Protein AF-A0A7S2SX15-F1 (afdb_monomer_lite)

Sequence (175 aa):
EARSRASLRAHGARSDGEEPSLSRRSLLQLPAWASAGLALAGPARVSAAAPVGEGGLPEGARQFDNVLRMRVEWDVMGKTVQDSEELSAAQWRNIQGFLRRAYQVGNDMKFVAKGVSKDKQAAAFKAVEAIQKSIEGADKPAQQNDRAAFLVAQKDVARQIADFLELISDVPDEL

Radius of gyration: 30.32 Å; chains: 1; bounding box: 51×67×94 Å

pLDDT: mean 78.24, std 23.87, range [35.84, 98.62]

Secondary structure (DSSP, 8-state):
-----------------------------------------------------S----TTHHHHHHHHHHHHHHHHHHHHHHH-SS--HHHHHHHHHHHHHHHHHHHHHHHHTTSS-HHHHHHHHHHHHHHHHHHHHTHHHHHTT-HHHHHHHHHHHHHHHHHHHHHHS---S--

InterPro domains:
  IPR006311 Twin-arginine translocation pathway, signal sequence [PS51318] (1-50)
  IPR023222 PsbQ-like domain superfamily [G3DSA:1.20.120.290] (65-171)
  IPR023222 PsbQ-like domain superfamily [SSF101112] (86-168)

Structure (mmCIF, N/CA/C/O backbone):
data_AF-A0A7S2SX15-F1
#
_entry.id   AF-A0A7S2SX15-F1
#
loop_
_atom_site.group_PDB
_atom_site.id
_atom_site.type_symbol
_atom_site.label_atom_id
_atom_site.label_alt_id
_atom_site.label_comp_id
_atom_site.label_asym_id
_atom_site.label_entity_id
_atom_site.label_seq_id
_atom_site.pdbx_PDB_ins_code
_atom_site.Cartn_x
_atom_site.Cartn_y
_atom_site.Cartn_z
_atom_site.occupancy
_atom_site.B_iso_or_equiv
_atom_site.auth_seq_id
_atom_site.auth_comp_id
_atom_site.auth_asym_id
_atom_site.auth_atom_id
_atom_site.pdbx_PDB_model_num
ATOM 1 N N . GLU A 1 1 ? 9.569 48.193 -62.997 1.00 45.03 1 GLU A N 1
ATOM 2 C CA . GLU A 1 1 ? 8.825 47.221 -63.835 1.00 45.03 1 GLU A CA 1
ATOM 3 C C . GLU A 1 1 ? 7.651 46.691 -63.013 1.00 45.03 1 GLU A C 1
ATOM 5 O O . GLU A 1 1 ? 7.870 46.329 -61.872 1.00 45.03 1 GLU A O 1
ATOM 10 N N . ALA A 1 2 ? 6.374 46.909 -63.333 1.00 42.38 2 ALA A N 1
ATOM 11 C CA . ALA A 1 2 ? 5.586 46.560 -64.522 1.00 42.38 2 ALA A CA 1
ATOM 12 C C . ALA A 1 2 ? 5.035 45.108 -64.518 1.00 42.38 2 ALA A C 1
ATOM 14 O O . ALA A 1 2 ? 5.762 44.179 -64.831 1.00 42.38 2 ALA A O 1
ATOM 15 N N . ARG A 1 3 ? 3.700 45.014 -64.319 1.00 42.69 3 ARG A N 1
ATOM 16 C CA . ARG A 1 3 ? 2.708 44.052 -64.885 1.00 42.69 3 ARG A CA 1
ATOM 17 C C . ARG A 1 3 ? 2.676 42.624 -64.290 1.00 42.69 3 ARG A C 1
ATOM 19 O O . ARG A 1 3 ? 3.686 41.953 -64.243 1.00 42.69 3 ARG A O 1
ATOM 26 N N . SER A 1 4 ? 1.573 42.128 -63.708 1.00 46.59 4 SER A N 1
ATOM 27 C CA . SER A 1 4 ? 0.194 41.891 -64.210 1.00 46.59 4 SER A CA 1
ATOM 28 C C . SER A 1 4 ? 0.042 40.639 -65.096 1.00 46.59 4 SER A C 1
ATOM 30 O O . SER A 1 4 ? 0.609 40.610 -66.186 1.00 46.59 4 SER A O 1
ATOM 32 N N . ARG A 1 5 ? -0.749 39.655 -64.613 1.00 52.06 5 ARG A N 1
ATOM 33 C CA . ARG A 1 5 ? -1.581 38.619 -65.300 1.00 52.06 5 ARG A CA 1
ATOM 34 C C . ARG A 1 5 ? -1.861 37.494 -64.283 1.00 52.06 5 ARG A C 1
ATOM 36 O O . ARG A 1 5 ? -0.920 36.861 -63.837 1.00 52.06 5 ARG A O 1
ATOM 43 N N . ALA A 1 6 ? -3.042 37.236 -63.721 1.00 43.34 6 ALA A N 1
ATOM 44 C CA . ALA A 1 6 ? -4.428 37.195 -64.192 1.00 43.34 6 ALA A CA 1
ATOM 45 C C . ALA A 1 6 ? -4.721 36.130 -65.272 1.00 43.34 6 ALA A C 1
ATOM 47 O O . ALA A 1 6 ? -4.474 36.358 -66.451 1.00 43.34 6 ALA A O 1
ATOM 48 N N . SER A 1 7 ? -5.407 35.070 -64.810 1.00 47.16 7 SER A N 1
ATOM 49 C CA . SER A 1 7 ? -6.580 34.430 -65.437 1.00 47.16 7 SER A CA 1
ATOM 50 C C . SER A 1 7 ? -6.385 33.325 -66.491 1.00 47.16 7 SER A C 1
ATOM 52 O O . SER A 1 7 ? -5.806 33.564 -67.543 1.00 47.16 7 SER A O 1
ATOM 54 N N . LEU A 1 8 ? -6.956 32.136 -66.229 1.00 44.00 8 LEU A N 1
ATOM 55 C CA . LEU A 1 8 ? -8.195 31.571 -66.830 1.00 44.00 8 LEU A CA 1
ATOM 56 C C . LEU A 1 8 ? -8.159 30.027 -66.726 1.00 44.00 8 LEU A C 1
ATOM 58 O O . LEU A 1 8 ? -7.194 29.417 -67.160 1.00 44.00 8 LEU A O 1
ATOM 62 N N . ARG A 1 9 ? -9.132 29.419 -66.015 1.00 41.22 9 ARG A N 1
ATOM 63 C CA . ARG A 1 9 ? -10.251 28.579 -66.536 1.00 41.22 9 ARG A CA 1
ATOM 64 C C . ARG A 1 9 ? -9.819 27.264 -67.204 1.00 41.22 9 ARG A C 1
ATOM 66 O O . ARG A 1 9 ? -8.849 27.230 -67.930 1.00 41.22 9 ARG A O 1
ATOM 73 N N . ALA A 1 10 ? -10.566 26.171 -67.182 1.00 41.88 10 ALA A N 1
ATOM 74 C CA . ALA A 1 10 ? -11.790 25.686 -66.541 1.00 41.88 10 ALA A CA 1
ATOM 75 C C . ALA A 1 10 ? -12.001 24.278 -67.142 1.00 41.88 10 ALA A C 1
ATOM 77 O O . ALA A 1 10 ? -11.466 24.028 -68.217 1.00 41.88 10 ALA A O 1
ATOM 78 N N . HIS A 1 11 ? -12.795 23.425 -66.495 1.00 39.38 11 HIS A N 1
ATOM 79 C CA . HIS A 1 11 ? -13.695 22.370 -67.021 1.00 39.38 11 HIS A CA 1
ATOM 80 C C . HIS A 1 11 ? -13.928 21.439 -65.815 1.00 39.38 11 HIS A C 1
ATOM 82 O O . HIS A 1 11 ? -12.990 20.838 -65.318 1.00 39.38 11 HIS A O 1
ATOM 88 N N . GLY A 1 12 ? -15.086 21.377 -65.164 1.00 36.34 12 GLY A N 1
ATOM 89 C CA . GLY A 1 12 ? -16.432 21.424 -65.713 1.00 36.34 12 GLY A CA 1
ATOM 90 C C . GLY A 1 12 ? -16.916 19.993 -65.915 1.00 36.34 12 GLY A C 1
ATOM 91 O O . GLY A 1 12 ? -16.722 19.448 -66.990 1.00 36.34 12 GLY A O 1
ATOM 92 N N . ALA A 1 13 ? -17.540 19.407 -64.893 1.00 41.50 13 ALA A N 1
ATOM 93 C CA . ALA A 1 13 ? -18.558 18.373 -65.055 1.00 41.50 13 ALA A CA 1
ATOM 94 C C . ALA A 1 13 ? -19.389 18.302 -63.768 1.00 41.50 13 ALA A C 1
ATOM 96 O O . ALA A 1 13 ? -18.876 18.098 -62.672 1.00 41.50 13 ALA A O 1
ATOM 97 N N . ARG A 1 14 ? -20.678 18.558 -63.944 1.00 39.50 14 ARG A N 1
ATOM 98 C CA . ARG A 1 14 ? -21.763 18.574 -62.968 1.00 39.50 14 ARG A CA 1
ATOM 99 C C . ARG A 1 14 ? -22.779 17.558 -63.488 1.00 39.50 14 ARG A C 1
ATOM 101 O O . ARG A 1 14 ? -22.980 17.547 -64.702 1.00 39.50 14 ARG A O 1
ATOM 108 N N . SER A 1 15 ? -23.393 16.779 -62.602 1.00 41.34 15 SER A N 1
ATOM 109 C CA . SER A 1 15 ? -24.761 16.204 -62.659 1.00 41.34 15 SER A CA 1
ATOM 110 C C . SER A 1 15 ? -24.773 14.954 -61.780 1.00 41.34 15 SER A C 1
ATOM 112 O O . SER A 1 15 ? -23.896 14.109 -61.922 1.00 41.34 15 SER A O 1
ATOM 114 N N . ASP A 1 16 ? -25.541 15.010 -60.691 1.00 37.62 16 ASP A N 1
ATOM 115 C CA . ASP A 1 16 ? -26.779 14.227 -60.490 1.00 37.62 16 ASP A CA 1
ATOM 116 C C . ASP A 1 16 ? -26.413 12.828 -59.987 1.00 37.62 16 ASP A C 1
ATOM 118 O O . ASP A 1 16 ? -25.666 12.099 -60.617 1.00 37.62 16 ASP A O 1
ATOM 122 N N . GLY A 1 17 ? -26.769 12.424 -58.780 1.00 40.94 17 GLY A N 1
ATOM 123 C CA . GLY A 1 17 ? -28.099 12.448 -58.204 1.00 40.94 17 GLY A CA 1
ATOM 124 C C . GLY A 1 17 ? -28.306 11.057 -57.592 1.00 40.94 17 GLY A C 1
ATOM 125 O O . GLY A 1 17 ? -27.647 10.098 -57.985 1.00 40.94 17 GLY A O 1
ATOM 126 N N . GLU A 1 18 ? -29.218 10.988 -56.635 1.00 38.22 18 GLU A N 1
ATOM 127 C CA . GLU A 1 18 ? -29.789 9.775 -56.043 1.00 38.22 18 GLU A CA 1
ATOM 128 C C . GLU A 1 18 ? -29.073 9.054 -54.888 1.00 38.22 18 GLU A C 1
ATOM 130 O O . GLU A 1 18 ? -27.868 8.823 -54.814 1.00 38.22 18 GLU A O 1
ATOM 135 N N . GLU A 1 19 ? -29.957 8.757 -53.944 1.00 49.84 19 GLU A N 1
ATOM 136 C CA . GLU A 1 19 ? -29.835 8.198 -52.614 1.00 49.84 19 GLU A CA 1
ATOM 137 C C . GLU A 1 19 ? -29.530 6.685 -52.607 1.00 49.84 19 GLU A C 1
ATOM 139 O O . GLU A 1 19 ? -29.527 6.023 -53.648 1.00 49.84 19 GLU A O 1
ATOM 144 N N . PRO A 1 20 ? -29.231 6.109 -51.426 1.00 48.12 20 PRO A N 1
ATOM 145 C CA . PRO A 1 20 ? -28.517 4.847 -51.325 1.00 48.12 20 PRO A CA 1
ATOM 146 C C . PRO A 1 20 ? -29.412 3.638 -51.606 1.00 48.12 20 PRO A C 1
ATOM 148 O O . PRO A 1 20 ? -30.401 3.382 -50.918 1.00 48.12 20 PRO A O 1
ATOM 151 N N . SER A 1 21 ? -28.991 2.806 -52.559 1.00 46.00 21 SER A N 1
ATOM 152 C CA . SER A 1 21 ? -29.520 1.453 -52.707 1.00 46.00 21 SER A CA 1
ATOM 153 C C . SER A 1 21 ? -28.888 0.530 -51.658 1.00 46.00 21 SER A C 1
ATOM 155 O O . SER A 1 21 ? -27.712 0.170 -51.697 1.00 46.00 21 SER A O 1
ATOM 157 N N . LEU A 1 22 ? -29.696 0.150 -50.667 1.00 44.97 22 LEU A N 1
ATOM 158 C CA . LEU A 1 22 ? -29.362 -0.862 -49.670 1.00 44.97 22 LEU A CA 1
ATOM 159 C C . LEU A 1 22 ? -29.275 -2.239 -50.339 1.00 44.97 22 LEU A C 1
ATOM 161 O O . LEU A 1 22 ? -30.283 -2.929 -50.512 1.00 44.97 22 LEU A O 1
ATOM 165 N N . SER A 1 23 ? -28.057 -2.668 -50.666 1.00 50.72 23 SER A N 1
ATOM 166 C CA . SER A 1 23 ? -27.793 -4.052 -51.047 1.00 50.72 23 SER A CA 1
ATOM 167 C C . SER A 1 23 ? -27.735 -4.925 -49.791 1.00 50.72 23 SER A C 1
ATOM 169 O O . SER A 1 23 ? -26.759 -4.957 -49.043 1.00 50.72 23 SER A O 1
ATOM 171 N N . ARG A 1 24 ? -28.852 -5.607 -49.526 1.00 57.09 24 ARG A N 1
ATOM 172 C CA . ARG A 1 24 ? -29.000 -6.635 -48.494 1.00 57.09 24 ARG A CA 1
ATOM 173 C C . ARG A 1 24 ? -28.265 -7.900 -48.935 1.00 57.09 24 ARG A C 1
ATOM 175 O O . ARG A 1 24 ? -28.860 -8.693 -49.659 1.00 57.09 24 ARG A O 1
ATOM 182 N N . ARG A 1 25 ? -27.028 -8.117 -48.481 1.00 53.56 25 ARG A N 1
ATOM 183 C CA . ARG A 1 25 ? -26.443 -9.445 -48.169 1.00 53.56 25 ARG A CA 1
ATOM 184 C C . ARG A 1 25 ? -24.968 -9.307 -47.784 1.00 53.56 25 ARG A C 1
ATOM 186 O O . ARG A 1 25 ? -24.283 -8.445 -48.315 1.00 53.56 25 ARG A O 1
ATOM 193 N N . SER A 1 26 ? -24.534 -10.203 -46.891 1.00 44.34 26 SER A N 1
ATOM 194 C CA . SER A 1 26 ? -23.237 -10.271 -46.183 1.00 44.34 26 SER A CA 1
ATOM 195 C C . SER A 1 26 ? -23.229 -9.413 -44.913 1.00 44.34 26 SER A C 1
ATOM 197 O O . SER A 1 26 ? -22.771 -8.283 -44.919 1.00 44.34 26 SER A O 1
ATOM 199 N N . LEU A 1 27 ? -23.871 -9.787 -43.801 1.00 54.00 27 LEU A N 1
ATOM 200 C CA . LEU A 1 27 ? -23.718 -11.013 -43.002 1.00 54.00 27 LEU A CA 1
ATOM 201 C C . LEU A 1 27 ? -22.259 -11.463 -42.819 1.00 54.00 27 LEU A C 1
ATOM 203 O O . LEU A 1 27 ? -21.671 -12.066 -43.707 1.00 54.00 27 LEU A O 1
ATOM 207 N N . LEU A 1 28 ? -21.792 -11.237 -41.584 1.00 59.69 28 LEU A N 1
ATOM 208 C CA . LEU A 1 28 ? -20.692 -11.902 -40.882 1.00 59.69 28 LEU A CA 1
ATOM 209 C C . LEU A 1 28 ? -19.269 -11.531 -41.310 1.00 59.69 28 LEU A C 1
ATOM 211 O O . LEU A 1 28 ? -18.606 -12.280 -42.014 1.00 59.69 28 LEU A O 1
ATOM 215 N N . GLN A 1 29 ? -18.758 -10.451 -40.716 1.00 50.38 29 GLN A N 1
ATOM 216 C CA . GLN A 1 29 ? -17.375 -10.385 -40.234 1.00 50.38 29 GLN A CA 1
ATOM 217 C C . GLN A 1 29 ? -17.298 -9.363 -39.088 1.00 50.38 29 GLN A C 1
ATOM 219 O O . GLN A 1 29 ? -17.360 -8.156 -39.294 1.00 50.38 29 GLN A O 1
ATOM 224 N N . LEU A 1 30 ? -17.242 -9.876 -37.858 1.00 50.84 30 LEU A N 1
ATOM 225 C CA . LEU A 1 30 ? -17.010 -9.114 -36.631 1.00 50.84 30 LEU A CA 1
ATOM 226 C C . LEU A 1 30 ? -15.497 -8.959 -36.413 1.00 50.84 30 LEU A C 1
ATOM 228 O O . LEU A 1 30 ? -14.829 -9.972 -36.211 1.00 50.84 30 LEU A O 1
ATOM 232 N N . PRO A 1 31 ? -14.960 -7.733 -36.322 1.00 46.09 31 PRO A N 1
ATOM 233 C CA . PRO A 1 31 ? -13.827 -7.456 -35.455 1.00 46.09 31 PRO A CA 1
ATOM 234 C C . PRO A 1 31 ? -14.345 -6.871 -34.135 1.00 46.09 31 PRO A C 1
ATOM 236 O O . PRO A 1 31 ? -14.843 -5.748 -34.056 1.00 46.09 31 PRO A O 1
ATOM 239 N N . ALA A 1 32 ? -14.252 -7.682 -33.085 1.00 56.06 32 ALA A N 1
ATOM 240 C CA . ALA A 1 32 ? -14.592 -7.322 -31.720 1.00 56.06 32 ALA A CA 1
ATOM 241 C C . ALA A 1 32 ? -13.509 -6.421 -31.127 1.00 56.06 32 ALA A C 1
ATOM 243 O O . ALA A 1 32 ? -12.478 -6.959 -30.749 1.00 56.06 32 ALA A O 1
ATOM 244 N N . TRP A 1 33 ? -13.740 -5.099 -31.072 1.00 52.78 33 TRP A N 1
ATOM 245 C CA . TRP A 1 33 ? -13.394 -4.190 -29.953 1.00 52.78 33 TRP A CA 1
ATOM 246 C C . TRP A 1 33 ? -13.298 -2.710 -30.382 1.00 52.78 33 TRP A C 1
ATOM 248 O O . TRP A 1 33 ? -12.273 -2.051 -30.244 1.00 52.78 33 TRP A O 1
ATOM 258 N N . ALA A 1 34 ? -14.397 -2.144 -30.874 1.00 48.59 34 ALA A N 1
ATOM 259 C CA . ALA A 1 34 ? -14.542 -0.694 -30.959 1.00 48.59 34 ALA A CA 1
ATOM 260 C C . ALA A 1 34 ? -15.985 -0.325 -30.618 1.00 48.59 34 ALA A C 1
ATOM 262 O O . ALA A 1 34 ? -16.869 -0.411 -31.464 1.00 48.59 34 ALA A O 1
ATOM 263 N N . SER A 1 35 ? -16.219 0.077 -29.369 1.00 45.25 35 SER A N 1
ATOM 264 C CA . SER A 1 35 ? -17.513 0.617 -28.946 1.00 45.25 35 SER A CA 1
ATOM 265 C C . SER A 1 35 ? -17.292 1.844 -28.073 1.00 45.25 35 SER A C 1
ATOM 267 O O . SER A 1 35 ? -17.423 1.799 -26.852 1.00 45.25 35 SER A O 1
ATOM 269 N N . ALA A 1 36 ? -16.955 2.956 -28.721 1.00 50.22 36 ALA A N 1
ATOM 270 C CA . ALA A 1 36 ? -17.336 4.263 -28.218 1.00 50.22 36 ALA A CA 1
ATOM 271 C C . ALA A 1 36 ? -18.772 4.546 -28.687 1.00 50.22 36 ALA A C 1
ATOM 273 O O . ALA A 1 36 ? -19.036 4.559 -29.884 1.00 50.22 36 ALA A O 1
ATOM 274 N N . GLY A 1 37 ? -19.665 4.787 -27.725 1.00 47.28 37 GLY A N 1
ATOM 275 C CA . GLY A 1 37 ? -20.879 5.586 -27.901 1.00 47.28 37 GLY A CA 1
ATOM 276 C C . GLY A 1 37 ? -22.082 4.911 -28.562 1.00 47.28 37 GLY A C 1
ATOM 277 O O . GLY A 1 37 ? -22.205 4.918 -29.779 1.00 47.28 37 GLY A O 1
ATOM 278 N N . LEU A 1 38 ? -23.063 4.505 -27.750 1.00 46.28 38 LEU A N 1
ATOM 279 C CA . LEU A 1 38 ? -24.460 4.827 -28.052 1.00 46.28 38 LEU A CA 1
ATOM 280 C C . LEU A 1 38 ? -25.314 4.818 -26.781 1.00 46.28 38 LEU A C 1
ATOM 282 O O . LEU A 1 38 ? -25.389 3.824 -26.059 1.00 46.28 38 LEU A O 1
ATOM 286 N N . ALA A 1 39 ? -25.942 5.961 -26.520 1.00 53.19 39 ALA A N 1
ATOM 287 C CA . ALA A 1 39 ? -26.955 6.140 -25.499 1.00 53.19 39 ALA A CA 1
ATOM 288 C C . ALA A 1 39 ? -28.176 5.265 -25.814 1.00 53.19 39 ALA A C 1
ATOM 290 O O . ALA A 1 39 ? -28.806 5.418 -26.858 1.00 53.19 39 ALA A O 1
ATOM 291 N N . LEU A 1 40 ? -28.531 4.386 -24.879 1.00 49.56 40 LEU A N 1
ATOM 292 C CA . LEU A 1 40 ? -29.844 3.761 -24.823 1.00 49.56 40 LEU A CA 1
ATOM 293 C C . LEU A 1 40 ? -30.553 4.290 -23.581 1.00 49.56 40 LEU A C 1
ATOM 295 O O . LEU A 1 40 ? -30.189 3.969 -22.450 1.00 49.56 40 LEU A O 1
ATOM 299 N N . ALA A 1 41 ? -31.573 5.113 -23.820 1.00 55.34 41 ALA A N 1
ATOM 300 C CA . ALA A 1 41 ? -32.643 5.356 -22.871 1.00 55.34 41 ALA A CA 1
ATOM 301 C C . ALA A 1 41 ? -33.338 4.012 -22.587 1.00 55.34 41 ALA A C 1
ATOM 303 O O . ALA A 1 41 ? -34.177 3.549 -23.355 1.00 55.34 41 ALA A O 1
ATOM 304 N N . GLY A 1 42 ? -32.913 3.358 -21.508 1.00 48.69 42 GLY A N 1
ATOM 305 C CA . GLY A 1 42 ? -33.559 2.204 -20.891 1.00 48.69 42 GLY A CA 1
ATOM 306 C C . GLY A 1 42 ? -34.147 2.613 -19.539 1.00 48.69 42 GLY A C 1
ATOM 307 O O . GLY A 1 42 ? -33.695 3.604 -18.961 1.00 48.69 42 GLY A O 1
ATOM 308 N N . PRO A 1 43 ? -35.171 1.901 -19.042 1.00 45.12 43 PRO A N 1
ATOM 309 C CA . PRO A 1 43 ? -36.016 2.375 -17.956 1.00 45.12 43 PRO A CA 1
ATOM 310 C C . PRO A 1 43 ? -35.178 2.646 -16.713 1.00 45.12 43 PRO A C 1
ATOM 312 O O . PRO A 1 43 ? -34.276 1.870 -16.385 1.00 45.12 43 PRO A O 1
ATOM 315 N N . ALA A 1 44 ? -35.496 3.754 -16.038 1.00 53.53 44 ALA A N 1
ATOM 316 C CA . ALA A 1 44 ? -34.959 4.096 -14.736 1.00 53.53 44 ALA A CA 1
ATOM 317 C C . ALA A 1 44 ? -34.992 2.848 -13.853 1.00 53.53 44 ALA A C 1
ATOM 319 O O . ALA A 1 44 ? -36.052 2.404 -13.408 1.00 53.53 44 ALA A O 1
ATOM 320 N N . ARG A 1 45 ? -33.815 2.265 -13.616 1.00 43.69 45 ARG A N 1
ATOM 321 C CA . ARG A 1 45 ? -33.636 1.355 -12.500 1.00 43.69 45 ARG A CA 1
ATOM 322 C C . ARG A 1 45 ? -33.827 2.235 -11.281 1.00 43.69 45 ARG A C 1
ATOM 324 O O . ARG A 1 45 ? -32.909 2.939 -10.870 1.00 43.69 45 ARG A O 1
ATOM 331 N N . VAL A 1 46 ? -35.046 2.232 -10.748 1.00 50.31 46 VAL A N 1
ATOM 332 C CA . VAL A 1 46 ? -35.265 2.446 -9.326 1.00 50.31 46 VAL A CA 1
ATOM 333 C C . VAL A 1 46 ? -34.271 1.501 -8.674 1.00 50.31 46 VAL A C 1
ATOM 335 O O . VAL A 1 46 ? -34.438 0.283 -8.731 1.00 50.31 46 VAL A O 1
ATOM 338 N N . SER A 1 47 ? -33.151 2.052 -8.207 1.00 41.78 47 SER A N 1
ATOM 339 C CA . SER A 1 47 ? -32.231 1.303 -7.377 1.00 41.78 47 SER A CA 1
ATOM 340 C C . SER A 1 47 ? -33.068 0.965 -6.163 1.00 41.78 47 SER A C 1
ATOM 342 O O . SER A 1 47 ? -33.403 1.847 -5.373 1.00 41.78 47 SER A O 1
ATOM 344 N N . ALA A 1 48 ? -33.547 -0.273 -6.128 1.00 43.41 48 ALA A N 1
ATOM 345 C CA . ALA A 1 48 ? -34.283 -0.801 -5.013 1.00 43.41 48 ALA A CA 1
ATOM 346 C C . ALA A 1 48 ? -33.376 -0.607 -3.799 1.00 43.41 48 ALA A C 1
ATOM 348 O O . ALA A 1 48 ? -32.376 -1.305 -3.635 1.00 43.41 48 ALA A O 1
ATOM 349 N N . ALA A 1 49 ? -33.709 0.384 -2.974 1.00 54.94 49 ALA A N 1
ATOM 350 C CA . ALA A 1 49 ? -33.420 0.325 -1.561 1.00 54.94 49 ALA A CA 1
ATOM 351 C C . ALA A 1 49 ? -34.139 -0.933 -1.077 1.00 54.94 49 ALA A C 1
ATOM 353 O O . ALA A 1 49 ? -35.333 -0.911 -0.784 1.00 54.94 49 ALA A O 1
ATOM 354 N N . ALA A 1 50 ? -33.443 -2.065 -1.149 1.00 45.78 50 ALA A N 1
ATOM 355 C CA . ALA A 1 50 ? -33.931 -3.295 -0.575 1.00 45.78 50 ALA A CA 1
ATOM 356 C C . ALA A 1 50 ? -34.101 -3.020 0.925 1.00 45.78 50 ALA A C 1
ATOM 358 O O . ALA A 1 50 ? -33.129 -2.603 1.566 1.00 45.78 50 ALA A O 1
ATOM 359 N N . PRO A 1 51 ? -35.304 -3.201 1.493 1.00 45.91 51 PRO A N 1
ATOM 360 C CA . PRO A 1 51 ? -35.435 -3.257 2.933 1.00 45.91 51 PRO A CA 1
ATOM 361 C C . PRO A 1 51 ? -34.652 -4.497 3.358 1.00 45.91 51 PRO A C 1
ATOM 363 O O . PRO A 1 51 ? -35.017 -5.624 3.024 1.00 45.91 51 PRO A O 1
ATOM 366 N N . VAL A 1 52 ? -33.506 -4.276 3.995 1.00 53.16 52 VAL A N 1
ATOM 367 C CA . VAL A 1 52 ? -32.693 -5.335 4.583 1.00 53.16 52 VAL A CA 1
ATOM 368 C C . VAL A 1 52 ? -33.536 -6.019 5.655 1.00 53.16 52 VAL A C 1
ATOM 370 O O . VAL A 1 52 ? -33.705 -5.506 6.757 1.00 53.16 52 VAL A O 1
ATOM 373 N N . GLY A 1 53 ? -34.129 -7.157 5.300 1.00 44.03 53 GLY A N 1
ATOM 374 C CA . GLY A 1 53 ? -34.685 -8.083 6.273 1.00 44.03 53 GLY A CA 1
ATOM 375 C C . GLY A 1 53 ? -33.561 -8.535 7.200 1.00 44.03 53 GLY A C 1
ATOM 376 O O . GLY A 1 53 ? -32.545 -9.038 6.727 1.00 44.03 53 GLY A O 1
ATOM 377 N N . GLU A 1 54 ? -33.732 -8.241 8.487 1.00 48.28 54 GLU A N 1
ATOM 378 C CA . GLU A 1 54 ? -33.161 -8.894 9.672 1.00 48.28 54 GLU A CA 1
ATOM 379 C C . GLU A 1 54 ? -32.073 -9.947 9.371 1.00 48.28 54 GLU A C 1
ATOM 381 O O . GLU A 1 54 ? -32.349 -11.139 9.268 1.00 48.28 54 GLU A O 1
ATOM 386 N N . GLY A 1 55 ? -30.824 -9.497 9.202 1.00 50.25 55 GLY A N 1
ATOM 387 C CA . GLY A 1 55 ? -29.677 -10.374 8.910 1.00 50.25 55 GLY A CA 1
ATOM 388 C C . GLY A 1 55 ? -28.695 -9.860 7.850 1.00 50.25 55 GLY A C 1
ATOM 389 O O . GLY A 1 55 ? -28.010 -10.658 7.212 1.00 50.25 55 GLY A O 1
ATOM 390 N N . GLY A 1 56 ? -28.628 -8.544 7.620 1.00 48.03 56 GLY A N 1
ATOM 391 C CA . GLY A 1 56 ? -27.636 -7.940 6.727 1.00 48.03 56 GLY A CA 1
ATOM 392 C C . GLY A 1 56 ? -26.205 -8.165 7.224 1.00 48.03 56 GLY A C 1
ATOM 393 O O . GLY A 1 56 ? -25.959 -8.181 8.429 1.00 48.03 56 GLY A O 1
ATOM 394 N N . LEU A 1 57 ? -25.263 -8.336 6.289 1.00 53.81 57 LEU A N 1
ATOM 395 C CA . LEU A 1 57 ? -23.822 -8.373 6.571 1.00 53.81 57 LEU A CA 1
ATOM 396 C C . LEU A 1 57 ? -23.434 -7.254 7.560 1.00 53.81 57 LEU A C 1
ATOM 398 O O . LEU A 1 57 ? -23.984 -6.154 7.436 1.00 53.81 57 LEU A O 1
ATOM 402 N N . PRO A 1 58 ? -22.489 -7.493 8.494 1.00 63.41 58 PRO A N 1
ATOM 403 C CA . PRO A 1 58 ? -22.054 -6.480 9.448 1.00 63.41 58 PRO A CA 1
ATOM 404 C C . PRO A 1 58 ? -21.740 -5.154 8.754 1.00 63.41 58 PRO A C 1
ATOM 406 O O . PRO A 1 58 ? -21.154 -5.135 7.663 1.00 63.41 58 PRO A O 1
ATOM 409 N N . GLU A 1 59 ? -22.124 -4.043 9.381 1.00 70.81 59 GLU A N 1
ATOM 410 C CA . GLU A 1 59 ? -21.766 -2.719 8.886 1.00 70.81 59 GLU A CA 1
ATOM 411 C C . GLU A 1 59 ? -20.239 -2.655 8.710 1.00 70.81 59 GLU A C 1
ATOM 413 O O . GLU A 1 59 ? -19.483 -2.907 9.644 1.00 70.81 59 GLU A O 1
ATOM 418 N N . GLY A 1 60 ? -19.769 -2.392 7.487 1.00 82.75 60 GLY A N 1
ATOM 419 C CA . GLY A 1 60 ? -18.335 -2.387 7.178 1.00 82.75 60 GLY A CA 1
ATOM 420 C C . GLY A 1 60 ? -17.770 -3.653 6.537 1.00 82.75 60 GLY A C 1
ATOM 421 O O . GLY A 1 60 ? -16.607 -3.631 6.144 1.00 82.75 60 GLY A O 1
ATOM 422 N N . ALA A 1 61 ? -18.554 -4.722 6.347 1.00 88.00 61 ALA A N 1
ATOM 423 C CA . ALA A 1 61 ? -18.068 -5.959 5.721 1.00 88.00 61 ALA A CA 1
ATOM 424 C C . ALA A 1 61 ? -17.471 -5.729 4.319 1.00 88.00 61 ALA A C 1
ATOM 426 O O . ALA A 1 61 ? -16.422 -6.274 3.985 1.00 88.00 61 ALA A O 1
ATOM 427 N N . ARG A 1 62 ? -18.095 -4.863 3.509 1.00 92.19 62 ARG A N 1
ATOM 428 C CA . ARG A 1 62 ? -17.573 -4.488 2.184 1.00 92.19 62 ARG A CA 1
ATOM 429 C C . ARG A 1 62 ? -16.259 -3.712 2.285 1.00 92.19 62 ARG A C 1
ATOM 431 O O . ARG A 1 62 ? -15.356 -3.927 1.489 1.00 92.19 62 ARG A O 1
ATOM 438 N N . GLN A 1 63 ? -16.163 -2.793 3.240 1.00 94.31 63 GLN A N 1
ATOM 439 C CA . GLN A 1 63 ? -14.964 -1.996 3.475 1.00 94.31 63 GLN A CA 1
ATOM 440 C C . GLN A 1 63 ? -13.814 -2.901 3.921 1.00 94.31 63 GLN A C 1
ATOM 442 O O . GLN A 1 63 ? -12.711 -2.777 3.405 1.00 94.31 63 GLN A O 1
ATOM 447 N N . PHE A 1 64 ? -14.081 -3.866 4.798 1.00 93.56 64 PHE A N 1
ATOM 448 C CA . PHE A 1 64 ? -13.097 -4.867 5.189 1.00 93.56 64 PHE A CA 1
ATOM 449 C C . PHE A 1 64 ? -12.669 -5.759 4.011 1.00 93.56 64 PHE A C 1
ATOM 451 O O . PHE A 1 64 ? -11.472 -5.953 3.812 1.00 93.56 64 PHE A O 1
ATOM 458 N N . ASP A 1 65 ? -13.606 -6.219 3.171 1.00 94.62 65 ASP A N 1
ATOM 459 C CA . ASP A 1 65 ? -13.282 -6.973 1.947 1.00 94.62 65 ASP A CA 1
ATOM 460 C C . ASP A 1 65 ? -12.373 -6.174 1.000 1.00 94.62 65 ASP A C 1
ATOM 462 O O . ASP A 1 65 ? -11.384 -6.704 0.493 1.00 94.62 65 ASP A O 1
ATOM 466 N N . ASN A 1 66 ? -12.639 -4.875 0.819 1.00 96.19 66 ASN A N 1
ATOM 467 C CA . ASN A 1 66 ? -11.772 -3.998 0.032 1.00 96.19 66 ASN A CA 1
ATOM 468 C C . ASN A 1 66 ? -10.345 -3.939 0.603 1.00 96.19 66 ASN A C 1
ATOM 470 O O . ASN A 1 66 ? -9.382 -3.967 -0.164 1.00 96.19 66 ASN A O 1
ATOM 474 N N . VAL A 1 67 ? -10.193 -3.888 1.933 1.00 96.81 67 VAL A N 1
ATOM 475 C CA . VAL A 1 67 ? -8.878 -3.889 2.599 1.00 96.81 67 VAL A CA 1
ATOM 476 C C . VAL A 1 67 ? -8.148 -5.213 2.376 1.00 96.81 67 VAL A C 1
ATOM 478 O O . VAL A 1 67 ? -6.973 -5.207 2.006 1.00 96.81 67 VAL A O 1
ATOM 481 N N . LEU A 1 68 ? -8.833 -6.347 2.546 1.00 96.94 68 LEU A N 1
ATOM 482 C CA . LEU A 1 68 ? -8.242 -7.667 2.314 1.00 96.94 68 LEU A CA 1
ATOM 483 C C . LEU A 1 68 ? -7.835 -7.860 0.853 1.00 96.94 68 LEU A C 1
ATOM 485 O O . LEU A 1 68 ? -6.737 -8.339 0.571 1.00 96.94 68 LEU A O 1
ATOM 489 N N . ARG A 1 69 ? -8.687 -7.439 -0.083 1.00 97.50 69 ARG A N 1
ATOM 490 C CA . ARG A 1 69 ? -8.381 -7.481 -1.512 1.00 97.50 69 ARG A CA 1
ATOM 491 C C . ARG A 1 69 ? -7.176 -6.614 -1.849 1.00 97.50 69 ARG A C 1
ATOM 493 O O . ARG A 1 69 ? -6.275 -7.082 -2.537 1.00 97.50 69 ARG A O 1
ATOM 500 N N . MET A 1 70 ? -7.129 -5.390 -1.323 1.00 98.00 70 MET A N 1
ATOM 501 C CA . MET A 1 70 ? -5.996 -4.487 -1.510 1.00 98.00 70 MET A CA 1
ATOM 502 C C . MET A 1 70 ? -4.696 -5.112 -1.003 1.00 98.00 70 MET A C 1
ATOM 504 O O . MET A 1 70 ? -3.706 -5.063 -1.723 1.00 98.00 70 MET A O 1
ATOM 508 N N . ARG A 1 71 ? -4.701 -5.770 0.166 1.00 97.69 71 ARG A N 1
ATOM 509 C CA . ARG A 1 71 ? -3.531 -6.505 0.675 1.00 97.69 71 ARG A CA 1
ATOM 510 C C . ARG A 1 71 ? -3.054 -7.572 -0.314 1.00 97.69 71 ARG A C 1
ATOM 512 O O . ARG A 1 71 ? -1.870 -7.631 -0.626 1.00 97.69 71 ARG A O 1
ATOM 519 N N . VAL A 1 72 ? -3.966 -8.405 -0.817 1.00 98.06 72 VAL A N 1
ATOM 520 C CA . VAL A 1 72 ? -3.616 -9.469 -1.772 1.00 98.06 72 VAL A CA 1
ATOM 521 C C . VAL A 1 72 ? -3.061 -8.880 -3.070 1.00 98.06 72 VAL A C 1
ATOM 523 O O . VAL A 1 72 ? -2.021 -9.323 -3.554 1.00 98.06 72 VAL A O 1
ATOM 526 N N . GLU A 1 73 ? -3.717 -7.859 -3.624 1.00 97.88 73 GLU A N 1
ATOM 527 C CA . GLU A 1 73 ? -3.245 -7.168 -4.829 1.00 97.88 73 GLU A CA 1
ATOM 528 C C . GLU A 1 73 ? -1.880 -6.495 -4.606 1.00 97.88 73 GLU A C 1
ATOM 530 O O . GLU A 1 73 ? -1.026 -6.535 -5.494 1.00 97.88 73 GLU A O 1
ATOM 535 N N . TRP A 1 74 ? -1.638 -5.939 -3.414 1.00 98.25 74 TRP A N 1
ATOM 536 C CA . TRP A 1 74 ? -0.364 -5.335 -3.020 1.00 98.25 74 TRP A CA 1
ATOM 537 C C . TRP A 1 74 ? 0.783 -6.353 -3.016 1.00 98.25 74 TRP A C 1
ATOM 539 O O . TRP A 1 74 ? 1.876 -6.066 -3.515 1.00 98.25 74 TRP A O 1
ATOM 549 N N . ASP A 1 75 ? 0.532 -7.562 -2.510 1.00 97.69 75 ASP A N 1
ATOM 550 C CA . ASP A 1 75 ? 1.506 -8.657 -2.511 1.00 97.69 75 ASP A CA 1
ATOM 551 C C . ASP A 1 75 ? 1.771 -9.185 -3.926 1.00 97.69 75 ASP A C 1
ATOM 553 O O . ASP A 1 75 ? 2.921 -9.421 -4.303 1.00 97.69 75 ASP A O 1
ATOM 557 N N . VAL A 1 76 ? 0.722 -9.342 -4.740 1.00 97.50 76 VAL A N 1
ATOM 558 C CA . VAL A 1 76 ? 0.850 -9.759 -6.146 1.00 97.50 76 VAL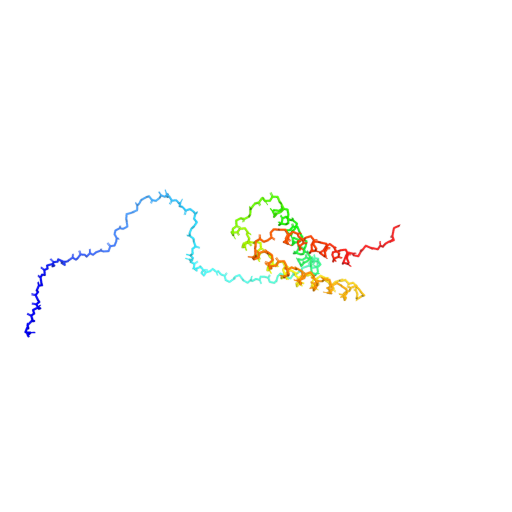 A CA 1
ATOM 559 C C . VAL A 1 76 ? 1.648 -8.734 -6.948 1.00 97.50 76 VAL A C 1
ATOM 561 O O . VAL A 1 76 ? 2.524 -9.112 -7.728 1.00 97.50 76 VAL A O 1
ATOM 564 N N . MET A 1 77 ? 1.397 -7.441 -6.741 1.00 97.69 77 MET A N 1
ATOM 565 C CA . MET A 1 77 ? 2.179 -6.368 -7.349 1.00 97.69 77 MET A CA 1
ATOM 566 C C . MET A 1 77 ? 3.652 -6.464 -6.936 1.00 97.69 77 MET A C 1
ATOM 568 O O . MET A 1 77 ? 4.523 -6.431 -7.802 1.00 97.69 77 MET A O 1
ATOM 572 N N . GLY A 1 78 ? 3.939 -6.623 -5.639 1.00 96.88 78 GLY A N 1
ATOM 573 C CA . GLY A 1 78 ? 5.307 -6.773 -5.139 1.00 96.88 78 GLY A CA 1
ATOM 574 C C . GLY A 1 78 ? 6.046 -7.943 -5.783 1.00 96.88 78 GLY A C 1
ATOM 575 O O . GLY A 1 78 ? 7.148 -7.761 -6.297 1.00 96.88 78 GLY A O 1
ATOM 576 N N . LYS A 1 79 ? 5.404 -9.116 -5.851 1.00 97.31 79 LYS A N 1
ATOM 577 C CA . LYS A 1 79 ? 5.947 -10.299 -6.540 1.00 97.31 79 LYS A CA 1
ATOM 578 C C . LYS A 1 79 ? 6.179 -10.041 -8.026 1.00 97.31 79 LYS A C 1
ATOM 580 O O . LYS A 1 79 ? 7.257 -10.318 -8.529 1.00 97.31 79 LYS A O 1
ATOM 585 N N . THR A 1 80 ? 5.218 -9.417 -8.706 1.00 95.88 80 THR A N 1
ATOM 586 C CA . THR A 1 80 ? 5.345 -9.073 -10.132 1.00 95.88 80 THR A CA 1
ATOM 587 C C . THR A 1 80 ? 6.572 -8.195 -10.389 1.00 95.88 80 THR A C 1
ATOM 589 O O . THR A 1 80 ? 7.324 -8.449 -11.326 1.00 95.88 80 THR A O 1
ATOM 592 N N . VAL A 1 81 ? 6.805 -7.180 -9.552 1.00 97.06 81 VAL A N 1
ATOM 593 C CA . VAL A 1 81 ? 7.975 -6.292 -9.668 1.00 97.06 81 VAL A CA 1
ATOM 594 C C . VAL A 1 81 ? 9.276 -7.005 -9.290 1.00 97.06 81 VAL A C 1
ATOM 596 O O . VAL A 1 81 ? 10.326 -6.739 -9.876 1.00 97.06 81 VAL A O 1
ATOM 599 N N . GLN A 1 82 ? 9.228 -7.909 -8.314 1.00 97.19 82 GLN A N 1
ATOM 600 C CA . GLN A 1 82 ? 10.386 -8.680 -7.879 1.00 97.19 82 GLN A CA 1
ATOM 601 C C . GLN A 1 82 ? 10.857 -9.660 -8.960 1.00 97.19 82 GLN A C 1
ATOM 603 O O . GLN A 1 82 ? 12.056 -9.684 -9.251 1.00 97.19 82 GLN A O 1
ATOM 608 N N . ASP A 1 83 ? 9.922 -10.407 -9.548 1.00 96.69 83 ASP A N 1
ATOM 609 C CA . ASP A 1 83 ? 10.177 -11.504 -10.488 1.00 96.69 83 ASP A CA 1
ATOM 610 C C . ASP A 1 83 ? 10.421 -11.015 -11.924 1.00 96.69 83 ASP A C 1
ATOM 612 O O . ASP A 1 83 ? 10.977 -11.740 -12.746 1.00 96.69 83 ASP A O 1
ATOM 616 N N . SER A 1 84 ? 10.033 -9.775 -12.236 1.00 93.75 84 SER A N 1
ATOM 617 C CA . SER A 1 84 ? 10.345 -9.151 -13.523 1.00 93.75 84 SER A CA 1
ATOM 618 C C . SER A 1 84 ? 11.770 -8.595 -13.518 1.00 93.75 84 SER A C 1
ATOM 620 O O . SER A 1 84 ? 12.119 -7.770 -12.670 1.00 93.75 84 SER A O 1
ATOM 622 N N . GLU A 1 85 ? 12.585 -8.996 -14.495 1.00 89.50 85 GLU A N 1
ATOM 623 C CA . GLU A 1 85 ? 13.908 -8.395 -14.721 1.00 89.50 85 GLU A CA 1
ATOM 624 C C . GLU A 1 85 ? 13.782 -6.937 -15.177 1.00 89.50 85 GLU A C 1
ATOM 626 O O . GLU A 1 85 ? 14.476 -6.057 -14.664 1.00 89.50 85 GLU A O 1
ATOM 631 N N . GLU A 1 86 ? 12.834 -6.676 -16.080 1.00 93.12 86 GLU A N 1
ATOM 632 C CA . GLU A 1 86 ? 12.524 -5.351 -16.601 1.00 93.12 86 GLU A CA 1
ATOM 633 C C . GLU A 1 86 ? 11.007 -5.173 -16.739 1.00 93.12 86 GLU A C 1
ATOM 635 O O . GLU A 1 86 ? 10.283 -6.069 -17.175 1.00 93.12 86 GLU A O 1
ATOM 640 N N . LEU A 1 87 ? 10.518 -3.996 -16.353 1.00 96.00 87 LEU A N 1
ATOM 641 C CA . LEU A 1 87 ? 9.115 -3.618 -16.471 1.00 96.00 87 LEU A CA 1
ATOM 642 C C . LEU A 1 87 ? 8.971 -2.559 -17.561 1.00 96.00 87 LEU A C 1
ATOM 644 O O . LEU A 1 87 ? 9.638 -1.525 -17.542 1.00 96.00 87 LEU A O 1
ATOM 648 N N . SER A 1 88 ? 8.039 -2.789 -18.480 1.00 96.81 88 SER A N 1
ATOM 649 C CA . SER A 1 88 ? 7.661 -1.816 -19.500 1.00 96.81 88 SER A CA 1
ATOM 650 C C . SER A 1 88 ? 7.070 -0.542 -18.886 1.00 96.81 88 SER A C 1
ATOM 652 O O . SER A 1 88 ? 6.481 -0.547 -17.801 1.00 96.81 88 SER A O 1
ATOM 654 N N . ALA A 1 89 ? 7.118 0.561 -19.636 1.00 96.38 89 ALA A N 1
ATOM 655 C CA . ALA A 1 89 ? 6.484 1.819 -19.233 1.00 96.38 89 ALA A CA 1
ATOM 656 C C . ALA A 1 89 ? 4.974 1.667 -18.954 1.00 96.38 89 ALA A C 1
ATOM 658 O O . ALA A 1 89 ? 4.426 2.345 -18.085 1.00 96.38 89 ALA A O 1
ATOM 659 N N . ALA A 1 90 ? 4.295 0.763 -19.670 1.00 97.12 90 ALA A N 1
ATOM 660 C CA . ALA A 1 90 ? 2.886 0.459 -19.432 1.00 97.12 90 ALA A CA 1
ATOM 661 C C . ALA A 1 90 ? 2.674 -0.221 -18.069 1.00 97.12 90 ALA A C 1
ATOM 663 O O . ALA A 1 90 ? 1.749 0.142 -17.345 1.00 97.12 90 ALA A O 1
ATOM 664 N N . GLN A 1 91 ? 3.553 -1.153 -17.685 1.00 97.69 91 GLN A N 1
ATOM 665 C CA . GLN A 1 91 ? 3.504 -1.808 -16.376 1.00 97.69 91 GLN A CA 1
ATOM 666 C C . GLN A 1 91 ? 3.752 -0.814 -15.237 1.00 97.69 91 GLN A C 1
ATOM 668 O O . GLN A 1 91 ? 2.976 -0.789 -14.285 1.00 97.69 91 GLN A O 1
ATOM 673 N N . TRP A 1 92 ? 4.741 0.074 -15.362 1.00 97.88 92 TRP A N 1
ATOM 674 C CA . TRP A 1 92 ? 4.964 1.142 -14.378 1.00 97.88 92 TRP A CA 1
ATOM 675 C C . TRP A 1 92 ? 3.769 2.084 -14.242 1.00 97.88 92 TRP A C 1
ATOM 677 O O . TRP A 1 92 ? 3.349 2.418 -13.134 1.00 97.88 92 TRP A O 1
ATOM 687 N N . ARG A 1 93 ? 3.145 2.459 -15.363 1.00 97.75 93 ARG A N 1
ATOM 688 C CA . ARG A 1 93 ? 1.933 3.286 -15.348 1.00 97.75 93 ARG A CA 1
ATOM 689 C C . ARG A 1 93 ? 0.760 2.566 -14.665 1.00 97.75 93 ARG A C 1
ATOM 691 O O . ARG A 1 93 ? 0.007 3.205 -13.930 1.00 97.75 93 ARG A O 1
ATOM 698 N N . ASN A 1 94 ? 0.635 1.249 -14.845 1.00 97.81 94 ASN A N 1
ATOM 699 C CA . ASN A 1 94 ? -0.354 0.433 -14.134 1.00 97.81 94 ASN A CA 1
ATOM 700 C C . ASN A 1 94 ? -0.080 0.380 -12.625 1.00 97.81 94 ASN A C 1
ATOM 702 O O . ASN A 1 94 ? -1.023 0.524 -11.848 1.00 97.81 94 ASN A O 1
ATOM 706 N N . ILE A 1 95 ? 1.186 0.248 -12.210 1.00 98.31 95 ILE A N 1
ATOM 707 C CA . ILE A 1 95 ? 1.596 0.304 -10.796 1.00 98.31 95 ILE A CA 1
ATOM 708 C C . ILE A 1 95 ? 1.186 1.645 -10.182 1.00 98.31 95 ILE A C 1
ATOM 710 O O . ILE A 1 95 ? 0.485 1.666 -9.177 1.00 98.31 95 ILE A O 1
ATOM 714 N N . GLN A 1 96 ? 1.506 2.769 -10.825 1.00 98.00 96 GLN A N 1
ATOM 715 C CA . GLN A 1 96 ? 1.087 4.094 -10.345 1.00 98.00 96 GLN A CA 1
ATOM 716 C C . GLN A 1 96 ? -0.445 4.232 -10.275 1.00 98.00 96 GLN A C 1
ATOM 718 O O . GLN A 1 96 ? -0.995 4.869 -9.377 1.00 98.00 96 GLN A O 1
ATOM 723 N N . GLY A 1 97 ? -1.174 3.656 -11.237 1.00 98.06 97 GLY A N 1
ATOM 724 C CA . GLY A 1 97 ? -2.637 3.600 -11.201 1.00 98.06 97 GLY A CA 1
ATOM 725 C C . GLY A 1 97 ? -3.156 2.817 -9.992 1.00 98.06 97 GLY A C 1
ATOM 726 O O . GLY A 1 97 ? -4.092 3.255 -9.322 1.00 98.06 97 GLY A O 1
ATOM 727 N N . PHE A 1 98 ? -2.514 1.692 -9.682 1.00 98.25 98 PHE A N 1
ATOM 728 C CA . PHE A 1 98 ? -2.814 0.899 -8.501 1.00 98.25 98 PHE A CA 1
ATOM 729 C C . PHE A 1 98 ? -2.510 1.653 -7.199 1.00 98.25 98 PHE A C 1
ATOM 731 O O . PHE A 1 98 ? -3.392 1.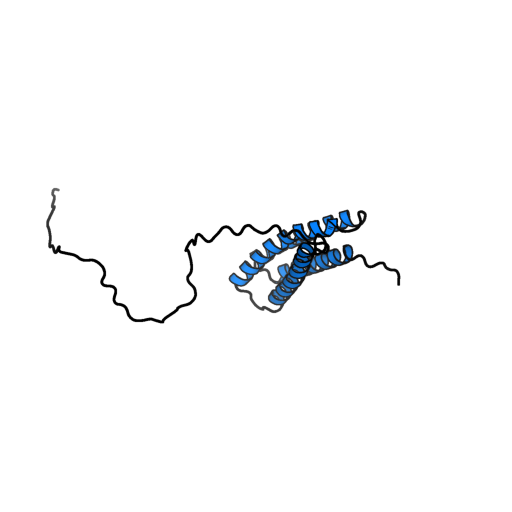700 -6.348 1.00 98.25 98 PHE A O 1
ATOM 738 N N . LEU A 1 99 ? -1.356 2.321 -7.067 1.00 98.44 99 LEU A N 1
ATOM 739 C CA . LEU A 1 99 ? -1.001 3.097 -5.866 1.00 98.44 99 LEU A CA 1
ATOM 740 C C . LEU A 1 99 ? -2.069 4.141 -5.511 1.00 98.44 99 LEU A C 1
ATOM 742 O O . LEU A 1 99 ? -2.468 4.261 -4.354 1.00 98.44 99 LEU A O 1
ATOM 746 N N . ARG A 1 100 ? -2.607 4.845 -6.516 1.00 98.25 100 ARG A N 1
ATOM 747 C CA . ARG A 1 100 ? -3.694 5.819 -6.312 1.00 98.25 100 ARG A CA 1
ATOM 748 C C . ARG A 1 100 ? -4.967 5.169 -5.769 1.00 98.25 100 ARG A C 1
ATOM 750 O O . ARG A 1 100 ? -5.621 5.747 -4.906 1.00 98.25 100 ARG A O 1
ATOM 757 N N . ARG A 1 101 ? -5.318 3.970 -6.248 1.00 97.81 101 ARG A N 1
ATOM 758 C CA . ARG A 1 101 ? -6.464 3.208 -5.720 1.00 97.81 101 ARG A CA 1
ATOM 759 C C . ARG A 1 101 ? -6.183 2.676 -4.315 1.00 97.81 101 ARG A C 1
ATOM 761 O O . ARG A 1 101 ? -7.036 2.814 -3.448 1.00 97.81 101 ARG A O 1
ATOM 768 N N . ALA A 1 102 ? -4.988 2.144 -4.065 1.00 98.00 102 ALA A N 1
ATOM 769 C CA . ALA A 1 102 ? -4.579 1.656 -2.749 1.00 98.00 102 ALA A CA 1
ATOM 770 C C . ALA A 1 102 ? -4.624 2.772 -1.690 1.00 98.00 102 ALA A C 1
ATOM 772 O O . ALA A 1 102 ? -5.133 2.564 -0.593 1.00 98.00 102 ALA A O 1
ATOM 773 N N . TYR A 1 103 ? -4.210 3.994 -2.042 1.00 98.38 103 TYR A N 1
ATOM 774 C CA . TYR A 1 103 ? -4.350 5.162 -1.169 1.00 98.38 103 TYR A CA 1
ATOM 775 C C . TYR A 1 103 ? -5.814 5.423 -0.769 1.00 98.38 103 TYR A C 1
ATOM 777 O O . TYR A 1 103 ? -6.103 5.731 0.391 1.00 98.38 103 TYR A O 1
ATOM 785 N N . GLN A 1 104 ? -6.754 5.282 -1.712 1.00 97.94 104 GLN A N 1
ATOM 786 C CA . GLN A 1 104 ? -8.186 5.493 -1.465 1.00 97.94 104 GLN A CA 1
ATOM 787 C C . GLN A 1 104 ? -8.786 4.437 -0.530 1.00 97.94 104 GLN A C 1
ATOM 789 O O . GLN A 1 104 ? -9.680 4.774 0.250 1.00 97.94 104 GLN A O 1
ATOM 794 N N . VAL A 1 105 ? -8.256 3.207 -0.536 1.00 97.94 105 VAL A N 1
ATOM 795 C CA . VAL A 1 105 ? -8.647 2.142 0.409 1.00 97.94 105 VAL A CA 1
ATOM 796 C C . VAL A 1 105 ? -8.356 2.544 1.859 1.00 97.94 105 VAL A C 1
ATOM 798 O O . VAL A 1 105 ? -9.033 2.075 2.768 1.00 97.94 105 VAL A O 1
ATOM 801 N N . GLY A 1 106 ? -7.464 3.508 2.111 1.00 97.50 106 GLY A N 1
ATOM 802 C CA . GLY A 1 106 ? -7.302 4.097 3.443 1.00 97.50 106 GLY A CA 1
ATOM 803 C C . GLY A 1 106 ? -8.606 4.665 4.031 1.00 97.50 106 GLY A C 1
ATOM 804 O O . GLY A 1 106 ? -8.798 4.632 5.243 1.00 97.50 106 GLY A O 1
ATOM 805 N N . ASN A 1 107 ? -9.562 5.116 3.213 1.00 97.44 107 ASN A N 1
ATOM 806 C CA . ASN A 1 107 ? -10.879 5.523 3.720 1.00 97.44 107 ASN A CA 1
ATOM 807 C C . ASN A 1 107 ? -11.710 4.330 4.213 1.00 97.44 107 ASN A C 1
ATOM 809 O O . ASN A 1 107 ? -12.388 4.442 5.235 1.00 97.44 107 ASN A O 1
ATOM 813 N N . ASP A 1 108 ? -11.615 3.188 3.532 1.00 97.19 108 ASP A N 1
ATOM 814 C CA . ASP A 1 108 ? -12.235 1.937 3.971 1.00 97.19 108 ASP A CA 1
ATOM 815 C C . ASP A 1 108 ? -11.563 1.426 5.252 1.00 97.19 108 ASP A C 1
ATOM 817 O O . ASP A 1 108 ? -12.254 1.051 6.195 1.00 97.19 108 ASP A O 1
ATOM 821 N N . MET A 1 109 ? -10.234 1.522 5.362 1.00 97.31 109 MET A N 1
ATOM 822 C CA . MET A 1 109 ? -9.513 1.186 6.597 1.00 97.31 109 MET A CA 1
ATOM 823 C C . MET A 1 109 ? -9.938 2.085 7.767 1.00 97.31 109 MET A C 1
ATOM 825 O O . MET A 1 109 ? -10.164 1.590 8.868 1.00 97.31 109 MET A O 1
ATOM 829 N N . LYS A 1 110 ? -10.126 3.396 7.540 1.00 97.12 110 LYS A N 1
ATOM 830 C CA . LYS A 1 110 ? -10.695 4.310 8.551 1.00 97.12 110 LYS A CA 1
ATOM 831 C C . LYS A 1 110 ? -12.119 3.914 8.927 1.00 97.12 110 LYS A C 1
ATOM 833 O O . LYS A 1 110 ? -12.498 4.050 10.084 1.00 97.12 110 LYS A O 1
ATOM 838 N N . PHE A 1 111 ? -12.926 3.447 7.978 1.00 95.50 111 PHE A N 1
ATOM 839 C CA . PHE A 1 111 ? -14.265 2.955 8.285 1.00 95.50 111 PHE A CA 1
ATOM 840 C C . PHE A 1 111 ? -14.200 1.728 9.199 1.00 95.50 111 PHE A C 1
ATOM 842 O O . PHE A 1 111 ? -14.838 1.719 10.246 1.00 95.50 111 PHE A O 1
ATOM 849 N N . VAL A 1 112 ? -13.371 0.743 8.850 1.00 93.50 112 VAL A N 1
ATOM 850 C CA . VAL A 1 112 ? -13.161 -0.473 9.650 1.00 93.50 112 VAL A CA 1
ATOM 851 C C . VAL A 1 112 ? -12.627 -0.135 11.047 1.00 93.50 112 VAL A C 1
ATOM 853 O O . VAL A 1 112 ? -13.128 -0.650 12.041 1.00 93.50 112 VAL A O 1
ATOM 856 N N . ALA A 1 113 ? -11.696 0.815 11.152 1.00 94.06 113 ALA A N 1
ATOM 857 C CA . ALA A 1 113 ? -11.157 1.302 12.422 1.00 94.06 113 ALA A CA 1
ATOM 858 C C . ALA A 1 113 ? -12.201 1.973 13.337 1.00 94.06 113 ALA A C 1
ATOM 860 O O . ALA A 1 113 ? -11.920 2.223 14.505 1.00 94.06 113 ALA A O 1
ATOM 861 N N . LYS A 1 114 ? -13.410 2.289 12.855 1.00 91.81 114 LYS A N 1
ATOM 862 C CA . LYS A 1 114 ? -14.506 2.739 13.731 1.00 91.81 114 LYS A CA 1
ATOM 863 C C . LYS A 1 114 ? -15.194 1.597 14.471 1.00 91.81 114 LYS A C 1
ATOM 865 O O . LYS A 1 114 ? -15.844 1.870 15.474 1.00 91.81 114 LYS A O 1
ATOM 870 N N . GLY A 1 115 ? -15.062 0.368 13.976 1.00 88.81 115 GLY A N 1
ATOM 871 C CA . GLY A 1 115 ? -15.665 -0.825 14.566 1.00 88.81 115 GLY A CA 1
ATOM 872 C C . GLY A 1 115 ? -14.850 -1.457 15.695 1.00 88.81 115 GLY A C 1
ATOM 873 O O . GLY A 1 115 ? -15.370 -2.335 16.374 1.00 88.81 115 GLY A O 1
ATOM 874 N N . VAL A 1 116 ? -13.599 -1.031 15.912 1.00 88.50 116 VAL A N 1
ATOM 875 C CA . VAL A 1 116 ? -12.763 -1.541 17.012 1.00 88.50 116 VAL A CA 1
ATOM 876 C C . VAL A 1 116 ? -13.068 -0.841 18.336 1.00 88.50 116 VAL A C 1
ATOM 878 O O . VAL A 1 116 ? -13.732 0.199 18.376 1.00 88.50 116 VAL A O 1
ATOM 881 N N . SER A 1 117 ? -12.549 -1.390 19.434 1.00 89.25 117 SER A N 1
ATOM 882 C CA . SER A 1 117 ? -12.654 -0.783 20.758 1.00 89.25 117 SER A CA 1
ATOM 883 C C . SER A 1 117 ? -12.062 0.638 20.790 1.00 89.25 117 SER A C 1
ATOM 885 O O . SER A 1 117 ? -11.119 0.979 20.065 1.00 89.25 117 SER A O 1
ATOM 887 N N . LYS A 1 118 ? -12.630 1.512 21.633 1.00 88.62 118 LYS A N 1
ATOM 888 C CA . LYS A 1 118 ? -12.264 2.943 21.680 1.00 88.62 118 LYS A CA 1
ATOM 889 C C . LYS A 1 118 ? -10.788 3.179 22.014 1.00 88.62 118 LYS A C 1
ATOM 891 O O . LYS A 1 118 ? -10.216 4.167 21.563 1.00 88.62 118 LYS A O 1
ATOM 896 N N . ASP A 1 119 ? -10.182 2.289 22.792 1.00 90.06 119 ASP A N 1
ATOM 897 C CA . ASP A 1 119 ? -8.765 2.309 23.159 1.00 90.06 119 ASP A CA 1
ATOM 898 C C . ASP A 1 119 ? -7.840 1.999 21.967 1.00 90.06 119 ASP A C 1
ATOM 900 O O . ASP A 1 119 ? -6.794 2.634 21.830 1.00 90.06 119 ASP A O 1
ATOM 904 N N . LYS A 1 120 ? -8.253 1.117 21.044 1.00 91.69 120 LYS A N 1
ATOM 905 C CA . LYS A 1 120 ? -7.489 0.775 19.828 1.00 91.69 120 LYS A CA 1
ATOM 906 C C . LYS A 1 120 ? -7.744 1.743 18.669 1.00 91.69 120 LYS A C 1
ATOM 908 O O . LYS A 1 120 ? -6.885 1.917 17.804 1.00 91.69 120 LYS A O 1
ATOM 913 N N . GLN A 1 121 ? -8.893 2.417 18.652 1.00 94.12 121 GLN A N 1
ATOM 914 C CA . GLN A 1 121 ? -9.334 3.261 17.536 1.00 94.12 121 GLN A CA 1
ATOM 915 C C . GLN A 1 121 ? -8.323 4.354 17.142 1.00 94.12 121 GLN A C 1
ATOM 917 O O . GLN A 1 121 ? -8.051 4.554 15.957 1.00 94.12 121 GLN A O 1
ATOM 922 N N . ALA A 1 122 ? -7.737 5.057 18.116 1.00 96.00 122 ALA A N 1
ATOM 923 C CA . ALA A 1 122 ? -6.758 6.110 17.834 1.00 96.00 122 ALA A CA 1
ATOM 924 C C . ALA A 1 122 ? -5.474 5.550 17.192 1.00 96.00 122 ALA A C 1
ATOM 926 O O . ALA A 1 122 ? -4.944 6.134 16.242 1.00 96.00 122 ALA A O 1
ATOM 927 N N . ALA A 1 123 ? -5.000 4.397 17.677 1.00 96.00 123 ALA A N 1
ATOM 928 C CA . ALA A 1 123 ? -3.858 3.698 17.099 1.00 96.00 123 ALA A CA 1
ATOM 929 C C . ALA A 1 123 ? -4.170 3.212 15.676 1.00 96.00 123 ALA A C 1
ATOM 931 O O . ALA A 1 123 ? -3.350 3.397 14.777 1.00 96.00 123 ALA A O 1
ATOM 932 N N . ALA A 1 124 ? -5.378 2.691 15.448 1.00 96.31 124 ALA A N 1
ATOM 933 C CA . ALA A 1 124 ? -5.823 2.235 14.138 1.00 96.31 124 ALA A CA 1
ATOM 934 C C . ALA A 1 124 ? -5.874 3.388 13.128 1.00 96.31 124 ALA A C 1
ATOM 936 O O . ALA A 1 124 ? -5.330 3.264 12.034 1.00 96.31 124 ALA A O 1
ATOM 937 N N . PHE A 1 125 ? -6.421 4.551 13.494 1.00 97.81 125 PHE A N 1
ATOM 938 C CA . PHE A 1 125 ? -6.396 5.720 12.609 1.00 97.81 125 PHE A CA 1
ATOM 939 C C . PHE A 1 125 ? -4.981 6.186 12.274 1.00 97.81 125 PHE A C 1
ATOM 941 O O . PHE A 1 125 ? -4.689 6.458 11.109 1.00 97.81 125 PHE A O 1
ATOM 948 N N . LYS A 1 126 ? -4.087 6.222 13.266 1.00 98.00 126 LYS A N 1
ATOM 949 C CA . LYS A 1 126 ? -2.682 6.575 13.047 1.00 98.00 126 LYS A CA 1
ATOM 950 C C . LYS A 1 126 ? 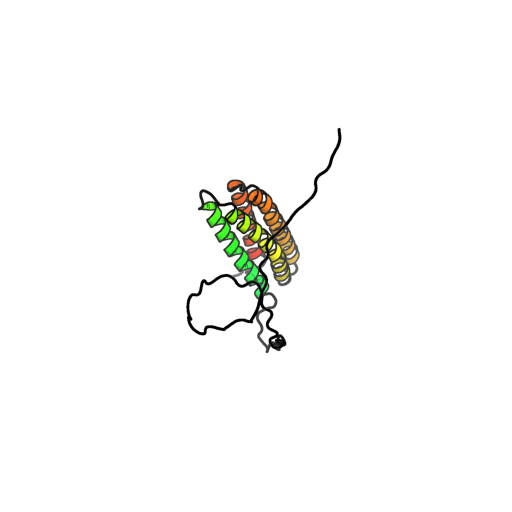-1.980 5.579 12.119 1.00 98.00 126 LYS A C 1
ATOM 952 O O . LYS A 1 126 ? -1.217 6.000 11.251 1.00 98.00 126 LYS A O 1
ATOM 957 N N . ALA A 1 127 ? -2.251 4.282 12.273 1.00 98.12 127 ALA A N 1
ATOM 958 C CA . ALA A 1 127 ? -1.731 3.248 11.384 1.00 98.12 127 ALA A CA 1
ATOM 959 C C . ALA A 1 127 ? -2.206 3.472 9.941 1.00 98.12 127 ALA A C 1
ATOM 961 O O . ALA A 1 127 ? -1.393 3.457 9.020 1.00 98.12 127 ALA A O 1
ATOM 962 N N . VAL A 1 128 ? -3.488 3.790 9.736 1.00 98.38 128 VAL A N 1
ATOM 963 C CA . VAL A 1 128 ? -4.011 4.085 8.394 1.00 98.38 128 VAL A CA 1
ATOM 964 C C . VAL A 1 128 ? -3.351 5.313 7.769 1.00 98.38 128 VAL A C 1
ATOM 966 O O . VAL A 1 128 ? -3.006 5.288 6.589 1.00 98.38 128 VAL A O 1
ATOM 969 N N . GLU A 1 129 ? -3.138 6.387 8.530 1.00 98.56 129 GLU A N 1
ATOM 970 C CA . GLU A 1 129 ? -2.426 7.567 8.022 1.00 98.56 129 GLU A CA 1
ATOM 971 C C . GLU A 1 129 ? -0.978 7.255 7.635 1.00 98.56 129 GLU A C 1
ATOM 973 O O . GLU A 1 129 ? -0.490 7.764 6.624 1.00 98.56 129 GLU A O 1
ATOM 978 N N . ALA A 1 130 ? -0.294 6.417 8.419 1.00 98.38 130 ALA A N 1
ATOM 979 C CA . ALA A 1 130 ? 1.054 5.963 8.099 1.00 98.38 130 ALA A CA 1
ATOM 980 C C . ALA A 1 130 ? 1.070 5.146 6.799 1.00 98.38 130 ALA A C 1
ATOM 982 O O . ALA A 1 130 ? 1.871 5.445 5.916 1.00 98.38 130 ALA A O 1
ATOM 983 N N . ILE A 1 131 ? 0.130 4.209 6.638 1.00 98.62 131 ILE A N 1
ATOM 984 C CA . ILE A 1 131 ? -0.033 3.412 5.414 1.00 98.62 131 ILE A CA 1
ATOM 985 C C . ILE A 1 131 ? -0.273 4.317 4.205 1.00 98.62 131 ILE A C 1
ATOM 987 O O . ILE A 1 131 ? 0.419 4.192 3.198 1.00 98.62 131 ILE A O 1
ATOM 991 N N . GLN A 1 132 ? -1.204 5.274 4.298 1.00 98.56 132 GLN A N 1
ATOM 992 C CA . GLN A 1 132 ? -1.493 6.207 3.203 1.00 98.56 132 GLN A CA 1
ATOM 993 C C . GLN A 1 132 ? -0.253 7.014 2.793 1.00 98.56 132 GLN A C 1
ATOM 995 O O . GLN A 1 132 ? 0.030 7.134 1.600 1.00 98.56 132 GLN A O 1
ATOM 1000 N N . LYS A 1 133 ? 0.519 7.513 3.766 1.00 98.44 133 LYS A N 1
ATOM 1001 C CA . LYS A 1 133 ? 1.775 8.236 3.506 1.00 98.44 133 LYS A CA 1
ATOM 1002 C C . LYS A 1 133 ? 2.846 7.343 2.886 1.00 98.44 133 LYS A C 1
ATOM 1004 O O . LYS A 1 133 ? 3.556 7.786 1.991 1.00 98.44 133 LYS A O 1
ATOM 1009 N N . SER A 1 134 ? 2.974 6.098 3.335 1.00 98.12 134 SER A N 1
ATOM 1010 C CA . SER A 1 134 ? 3.939 5.152 2.771 1.00 98.12 134 SER A CA 1
ATOM 1011 C C . SER A 1 134 ? 3.563 4.727 1.345 1.00 98.12 134 SER A C 1
ATOM 1013 O O . SER A 1 134 ? 4.446 4.632 0.495 1.00 98.12 134 SER A O 1
ATOM 1015 N N . ILE A 1 135 ? 2.269 4.564 1.041 1.00 98.38 135 ILE A N 1
ATOM 1016 C CA . ILE A 1 135 ? 1.776 4.334 -0.329 1.00 98.38 135 ILE A CA 1
ATOM 1017 C C . ILE A 1 135 ? 2.091 5.535 -1.229 1.00 98.38 135 ILE A C 1
ATOM 1019 O O . ILE A 1 135 ? 2.584 5.353 -2.340 1.00 98.38 135 ILE A O 1
ATOM 1023 N N . GLU A 1 136 ? 1.845 6.759 -0.758 1.00 97.75 136 GLU A N 1
ATOM 1024 C CA . GLU A 1 136 ? 2.213 7.983 -1.481 1.00 97.75 136 GLU A CA 1
ATOM 1025 C C . GLU A 1 136 ? 3.732 8.068 -1.704 1.00 97.75 136 GLU A C 1
ATOM 1027 O O . GLU A 1 136 ? 4.192 8.361 -2.807 1.00 97.75 136 GLU A O 1
ATOM 1032 N N . GLY A 1 137 ? 4.525 7.717 -0.689 1.00 97.31 137 GLY A N 1
ATOM 1033 C CA . GLY A 1 137 ? 5.982 7.638 -0.781 1.00 97.31 137 GLY A CA 1
ATOM 1034 C C . GLY A 1 137 ? 6.484 6.623 -1.814 1.00 97.31 137 GLY A C 1
ATOM 1035 O O . GLY A 1 137 ? 7.540 6.839 -2.408 1.00 97.31 137 GLY A O 1
ATOM 1036 N N . ALA A 1 138 ? 5.720 5.560 -2.081 1.00 97.75 138 ALA A N 1
ATOM 1037 C CA . ALA A 1 138 ? 6.018 4.574 -3.120 1.00 97.75 138 ALA A CA 1
ATOM 1038 C C . ALA A 1 138 ? 5.735 5.080 -4.550 1.00 97.75 138 ALA A C 1
ATOM 1040 O O . ALA A 1 138 ? 6.206 4.476 -5.516 1.00 97.75 138 ALA A O 1
ATOM 1041 N N . ASP A 1 139 ? 5.016 6.196 -4.719 1.00 96.38 139 ASP A N 1
ATOM 1042 C CA . ASP A 1 139 ? 4.717 6.750 -6.045 1.00 96.38 139 ASP A CA 1
ATOM 1043 C C . ASP A 1 139 ? 5.974 7.315 -6.716 1.00 96.38 139 ASP A C 1
ATOM 1045 O O . ASP A 1 139 ? 6.205 7.076 -7.898 1.00 96.38 139 ASP A O 1
ATOM 1049 N N . LYS A 1 140 ? 6.856 7.976 -5.956 1.00 97.12 140 LYS A N 1
ATOM 1050 C CA . LYS A 1 140 ? 8.121 8.508 -6.487 1.00 97.12 140 LYS A CA 1
ATOM 1051 C C . LYS A 1 140 ? 9.014 7.429 -7.127 1.00 97.12 140 LYS A C 1
ATOM 1053 O O . LYS A 1 140 ? 9.373 7.609 -8.292 1.00 97.12 140 LYS A O 1
ATOM 1058 N N . PRO A 1 141 ? 9.368 6.316 -6.455 1.00 97.56 141 PRO A N 1
ATOM 1059 C CA . PRO A 1 141 ? 10.151 5.265 -7.099 1.00 97.56 141 PRO A CA 1
ATOM 1060 C C . PRO A 1 141 ? 9.405 4.619 -8.276 1.00 97.56 141 PRO A C 1
ATOM 1062 O O . PRO A 1 141 ? 10.032 4.312 -9.286 1.00 97.56 141 PRO A O 1
ATOM 1065 N N . ALA A 1 142 ? 8.071 4.507 -8.226 1.00 97.62 142 ALA A N 1
ATOM 1066 C CA . ALA A 1 142 ? 7.280 4.020 -9.361 1.00 97.62 142 ALA A CA 1
ATOM 1067 C C . ALA A 1 142 ? 7.268 4.980 -10.569 1.00 97.62 142 ALA A C 1
ATOM 1069 O O . ALA A 1 142 ? 7.146 4.535 -11.708 1.00 97.62 142 ALA A O 1
ATOM 1070 N N . GLN A 1 143 ? 7.380 6.294 -10.356 1.00 97.56 143 GLN A N 1
ATOM 1071 C CA . GLN A 1 143 ? 7.543 7.289 -11.426 1.00 97.56 143 GLN A CA 1
ATOM 1072 C C . GLN A 1 143 ? 8.945 7.267 -12.036 1.00 97.56 143 GLN A C 1
ATOM 1074 O O . GLN A 1 143 ? 9.112 7.542 -13.222 1.00 97.56 143 GLN A O 1
ATOM 1079 N N . GLN A 1 144 ? 9.945 6.949 -11.218 1.00 97.75 144 GLN A N 1
ATOM 1080 C CA . GLN A 1 144 ? 11.349 6.877 -11.615 1.00 97.75 144 GLN A CA 1
ATOM 1081 C C . GLN A 1 144 ? 11.740 5.506 -12.179 1.00 97.75 144 GLN A C 1
ATOM 1083 O O . GLN A 1 144 ? 12.889 5.324 -12.572 1.00 97.75 144 GLN A O 1
ATOM 1088 N N . ASN A 1 145 ? 10.799 4.558 -12.232 1.00 97.44 145 ASN A N 1
ATOM 1089 C CA . ASN A 1 145 ? 11.034 3.160 -12.593 1.00 97.44 145 ASN A CA 1
ATOM 1090 C C . ASN A 1 145 ? 12.130 2.499 -11.730 1.00 97.44 145 ASN A C 1
ATOM 1092 O O . ASN A 1 145 ? 12.822 1.581 -12.171 1.00 97.44 145 ASN A O 1
ATOM 1096 N N . ASP A 1 146 ? 12.296 2.969 -10.492 1.00 97.31 146 ASP A N 1
ATOM 1097 C CA . ASP A 1 146 ? 13.290 2.457 -9.556 1.00 97.31 146 ASP A CA 1
ATOM 1098 C C . ASP A 1 146 ? 12.737 1.213 -8.857 1.00 97.31 146 ASP A C 1
ATOM 1100 O O . ASP A 1 146 ? 12.086 1.277 -7.811 1.00 97.31 146 ASP A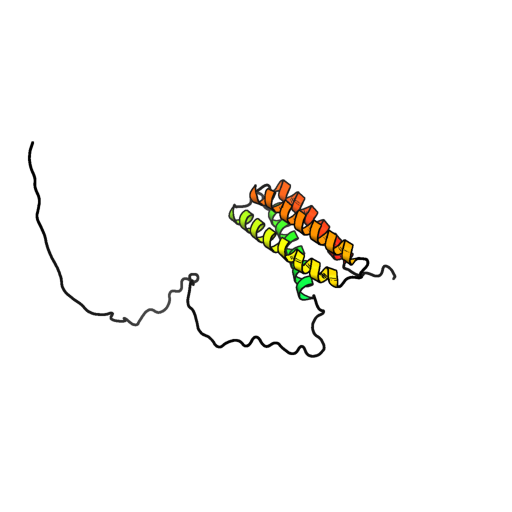 O 1
ATOM 1104 N N . ARG A 1 147 ? 12.997 0.053 -9.466 1.00 97.50 147 ARG A N 1
ATOM 1105 C CA . ARG A 1 147 ? 12.584 -1.259 -8.953 1.00 97.50 147 ARG A CA 1
ATOM 1106 C C . ARG A 1 147 ? 13.088 -1.522 -7.537 1.00 97.50 147 ARG A C 1
ATOM 1108 O O . ARG A 1 147 ? 12.332 -2.043 -6.720 1.00 97.50 147 ARG A O 1
ATOM 1115 N N . ALA A 1 148 ? 14.339 -1.183 -7.236 1.00 97.25 148 ALA A N 1
ATOM 1116 C CA . ALA A 1 148 ? 14.925 -1.488 -5.936 1.00 97.25 148 ALA A CA 1
ATOM 1117 C C . ALA A 1 148 ? 14.261 -0.656 -4.833 1.00 97.25 148 ALA A C 1
ATOM 1119 O O . ALA A 1 148 ? 13.787 -1.217 -3.843 1.00 97.25 148 ALA A O 1
ATOM 1120 N N . ALA A 1 149 ? 14.154 0.659 -5.034 1.00 97.81 149 ALA A N 1
ATOM 1121 C CA . ALA A 1 149 ? 13.492 1.542 -4.079 1.00 97.81 149 ALA A CA 1
ATOM 1122 C C . ALA A 1 149 ? 11.995 1.226 -3.947 1.00 97.81 149 ALA A C 1
ATOM 1124 O O . ALA A 1 149 ? 11.454 1.250 -2.840 1.00 97.81 149 ALA A O 1
ATOM 1125 N N . PHE A 1 150 ? 11.329 0.864 -5.049 1.00 98.25 150 PHE A N 1
ATOM 1126 C CA . PHE A 1 150 ? 9.928 0.459 -5.014 1.00 98.25 150 PHE A CA 1
ATOM 1127 C C . PHE A 1 150 ? 9.714 -0.795 -4.159 1.00 98.25 150 PHE A C 1
ATOM 1129 O O . PHE A 1 150 ? 8.796 -0.825 -3.345 1.00 98.25 150 PHE A O 1
ATOM 1136 N N . LEU A 1 151 ? 10.566 -1.818 -4.292 1.00 98.12 151 LEU A N 1
ATOM 1137 C CA . LEU A 1 151 ? 10.447 -3.053 -3.509 1.00 98.12 151 LEU A CA 1
ATOM 1138 C C . LEU A 1 151 ? 10.713 -2.847 -2.013 1.00 98.12 151 LEU A C 1
ATOM 1140 O O . LEU A 1 151 ? 10.142 -3.565 -1.194 1.00 98.12 151 LEU A O 1
ATOM 1144 N N . VAL A 1 152 ? 11.547 -1.873 -1.639 1.00 98.25 152 VAL A N 1
ATOM 1145 C CA . VAL A 1 152 ? 11.702 -1.472 -0.231 1.00 98.25 152 VAL A CA 1
ATOM 1146 C C . VAL A 1 152 ? 10.391 -0.881 0.287 1.00 98.25 152 VAL A C 1
ATOM 1148 O O . VAL A 1 152 ? 9.836 -1.388 1.261 1.00 98.25 152 VAL A O 1
ATOM 1151 N N . ALA A 1 153 ? 9.841 0.111 -0.419 1.00 97.75 153 ALA A N 1
ATOM 1152 C CA . ALA A 1 153 ? 8.576 0.738 -0.039 1.00 97.75 153 ALA A CA 1
ATOM 1153 C C . ALA A 1 153 ? 7.410 -0.269 -0.007 1.00 97.75 153 ALA A C 1
ATOM 1155 O O . ALA A 1 153 ? 6.579 -0.233 0.899 1.00 97.75 153 ALA A O 1
ATOM 1156 N N . GLN A 1 154 ? 7.369 -1.207 -0.959 1.00 97.69 154 GLN A N 1
ATOM 1157 C CA . GLN A 1 154 ? 6.353 -2.256 -1.029 1.00 97.69 154 GLN A CA 1
ATOM 1158 C C . GLN A 1 154 ? 6.352 -3.127 0.230 1.00 97.69 154 GLN A C 1
ATOM 1160 O O . GLN A 1 154 ? 5.280 -3.356 0.796 1.00 97.69 154 GLN A O 1
ATOM 1165 N N . LYS A 1 155 ? 7.530 -3.575 0.684 1.00 98.25 155 LYS A N 1
ATOM 1166 C CA . LYS A 1 155 ? 7.675 -4.406 1.888 1.00 98.25 155 LYS A CA 1
ATOM 1167 C C . LYS A 1 155 ? 7.279 -3.653 3.152 1.00 98.25 155 LYS A C 1
ATOM 1169 O O . LYS A 1 155 ? 6.625 -4.229 4.019 1.00 98.25 155 LYS A O 1
ATOM 1174 N N . ASP A 1 156 ? 7.646 -2.379 3.246 1.00 98.06 156 ASP A N 1
ATOM 1175 C CA . ASP A 1 156 ? 7.298 -1.550 4.399 1.00 98.06 156 ASP A CA 1
ATOM 1176 C C . ASP A 1 156 ? 5.785 -1.321 4.493 1.00 98.06 156 ASP A C 1
ATOM 1178 O O . ASP A 1 156 ? 5.206 -1.516 5.561 1.00 98.06 156 ASP A O 1
ATOM 1182 N N . VAL A 1 157 ? 5.118 -1.005 3.376 1.00 98.38 157 VAL A N 1
ATOM 1183 C CA . VAL A 1 157 ? 3.650 -0.891 3.340 1.00 98.38 157 VAL A CA 1
ATOM 1184 C C . VAL A 1 157 ? 2.982 -2.231 3.658 1.00 98.38 157 VAL A C 1
ATOM 1186 O O . VAL A 1 157 ? 2.020 -2.262 4.421 1.00 98.38 157 VAL A O 1
ATOM 1189 N N . ALA A 1 158 ? 3.491 -3.347 3.123 1.00 98.12 158 ALA A N 1
ATOM 1190 C CA . ALA A 1 158 ? 2.935 -4.673 3.393 1.00 98.12 158 ALA A CA 1
ATOM 1191 C C . ALA A 1 158 ? 2.984 -5.017 4.891 1.00 98.12 158 ALA A C 1
ATOM 1193 O O . ALA A 1 158 ? 1.997 -5.511 5.439 1.00 98.12 158 ALA A O 1
ATOM 1194 N N . ARG A 1 159 ? 4.099 -4.692 5.566 1.00 98.25 159 ARG A N 1
ATOM 1195 C CA . ARG A 1 159 ? 4.223 -4.827 7.024 1.00 98.25 159 ARG A CA 1
ATOM 1196 C C . ARG A 1 159 ? 3.181 -3.973 7.744 1.00 98.25 159 ARG A C 1
ATOM 1198 O O . ARG A 1 159 ? 2.420 -4.504 8.536 1.00 98.25 159 ARG A O 1
ATOM 1205 N N . GLN A 1 160 ? 3.075 -2.687 7.410 1.00 98.31 160 GLN A N 1
ATOM 1206 C CA . GLN A 1 160 ? 2.110 -1.791 8.057 1.00 98.31 160 GLN A CA 1
ATOM 1207 C C . GLN A 1 160 ? 0.651 -2.241 7.870 1.00 98.31 160 GLN A C 1
ATOM 1209 O O . GLN A 1 160 ? -0.156 -2.107 8.788 1.00 98.31 160 GLN A O 1
ATOM 1214 N N . ILE A 1 161 ? 0.293 -2.774 6.694 1.00 97.69 161 ILE A N 1
ATOM 1215 C CA . ILE A 1 161 ? -1.043 -3.338 6.451 1.00 97.69 161 ILE A CA 1
ATOM 1216 C C . ILE A 1 161 ? -1.280 -4.558 7.347 1.00 97.69 161 ILE A C 1
ATOM 1218 O O . ILE A 1 161 ? -2.372 -4.692 7.896 1.00 97.69 161 ILE A O 1
ATOM 1222 N N . ALA A 1 162 ? -0.286 -5.437 7.502 1.00 97.12 162 ALA A N 1
ATOM 1223 C CA . ALA A 1 162 ? -0.385 -6.583 8.402 1.00 97.12 162 ALA A CA 1
ATOM 1224 C C . ALA A 1 162 ? -0.564 -6.137 9.862 1.00 97.12 162 ALA A C 1
ATOM 1226 O O . ALA A 1 162 ? -1.515 -6.581 10.499 1.0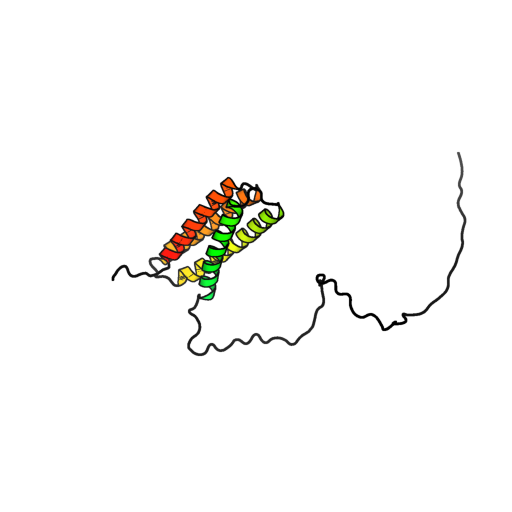0 97.12 162 ALA A O 1
ATOM 1227 N N . ASP A 1 163 ? 0.255 -5.191 10.332 1.00 96.69 163 ASP A N 1
ATOM 1228 C CA . ASP A 1 163 ? 0.171 -4.631 11.688 1.00 96.69 163 ASP A CA 1
ATOM 1229 C C . ASP A 1 163 ? -1.203 -3.985 11.945 1.00 96.69 163 ASP A C 1
ATOM 1231 O O . ASP A 1 163 ? -1.790 -4.129 13.016 1.00 96.69 163 ASP A O 1
ATOM 1235 N N . PHE A 1 164 ? -1.760 -3.285 10.949 1.00 96.75 164 PHE A N 1
ATOM 1236 C CA . PHE A 1 164 ? -3.115 -2.741 11.037 1.00 96.75 164 PHE A CA 1
ATOM 1237 C C . PHE A 1 164 ? -4.168 -3.846 11.161 1.00 96.75 164 PHE A C 1
ATOM 1239 O O . PHE A 1 164 ? -5.067 -3.727 11.989 1.00 96.75 164 PHE A O 1
ATOM 1246 N N . LEU A 1 165 ? -4.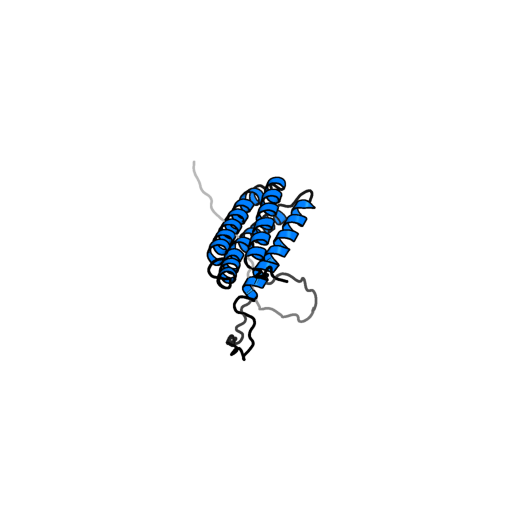083 -4.901 10.344 1.00 95.69 165 LEU A N 1
ATOM 1247 C CA . LEU A 1 165 ? -5.037 -6.012 10.388 1.00 95.69 165 LEU A CA 1
ATOM 1248 C C . LEU A 1 165 ? -4.978 -6.760 11.721 1.00 95.69 165 LEU A C 1
ATOM 1250 O O . LEU A 1 165 ? -6.022 -7.138 12.243 1.00 95.69 165 LEU A O 1
ATOM 1254 N N . GLU A 1 166 ? -3.784 -6.940 12.278 1.00 94.38 166 GLU A N 1
ATOM 1255 C CA . GLU A 1 166 ? -3.587 -7.511 13.609 1.00 94.38 166 GLU A CA 1
ATOM 1256 C C . GLU A 1 166 ? -4.207 -6.619 14.687 1.00 94.38 166 GLU A C 1
ATOM 1258 O O . GLU A 1 166 ? -5.006 -7.091 15.489 1.00 94.38 166 GLU A O 1
ATOM 1263 N N . LEU A 1 167 ? -3.951 -5.308 14.637 1.00 92.25 167 LEU A N 1
ATOM 1264 C CA . LEU A 1 167 ? -4.505 -4.341 15.586 1.00 92.25 167 LEU A CA 1
ATOM 1265 C C . LEU A 1 167 ? -6.042 -4.357 15.640 1.00 92.25 167 LEU A C 1
ATOM 1267 O O . LEU A 1 167 ? -6.620 -4.136 16.705 1.00 92.25 167 LEU A O 1
ATOM 1271 N N . ILE A 1 168 ? -6.708 -4.581 14.503 1.00 90.88 168 ILE A N 1
ATOM 1272 C CA . ILE A 1 168 ? -8.176 -4.623 14.430 1.00 90.88 168 ILE A CA 1
ATOM 1273 C C . ILE A 1 168 ? -8.767 -6.026 14.617 1.00 90.88 168 ILE A C 1
ATOM 1275 O O . ILE A 1 168 ? -9.986 -6.155 14.729 1.00 90.88 168 ILE A O 1
ATOM 1279 N N . SER A 1 169 ? -7.935 -7.067 14.621 1.00 86.75 169 SER A N 1
ATOM 1280 C CA . SER A 1 169 ? -8.369 -8.436 14.884 1.00 86.75 169 SER A CA 1
ATOM 1281 C C . SER A 1 169 ? -8.445 -8.617 16.394 1.00 86.75 169 SER A C 1
ATOM 1283 O O . SER A 1 169 ? -7.430 -8.725 17.073 1.00 86.75 169 SER A O 1
ATOM 1285 N N . ASP A 1 170 ? -9.656 -8.604 16.943 1.00 67.06 170 ASP A N 1
ATOM 1286 C CA . ASP A 1 170 ? -9.871 -8.848 18.367 1.00 67.06 170 ASP A CA 1
ATOM 1287 C C . ASP A 1 170 ? -9.695 -10.351 18.644 1.00 67.06 170 ASP A C 1
ATOM 1289 O O . ASP A 1 170 ? -10.639 -11.136 18.566 1.00 67.06 170 ASP A O 1
ATOM 1293 N N . VAL A 1 171 ? -8.452 -10.772 18.882 1.00 48.69 171 VAL A N 1
ATOM 1294 C CA . VAL A 1 171 ? -8.140 -12.096 19.426 1.00 48.69 171 VAL A CA 1
ATOM 1295 C C . VAL A 1 171 ? -7.994 -11.914 20.937 1.00 48.69 171 VAL A C 1
ATOM 1297 O O . VAL A 1 171 ? -7.011 -11.310 21.365 1.00 48.69 171 VAL A O 1
ATOM 1300 N N . PRO A 1 172 ? -8.961 -12.343 21.767 1.00 46.03 172 PRO A N 1
ATOM 1301 C CA . PRO A 1 172 ? -8.722 -12.426 23.200 1.00 46.03 172 PRO A CA 1
ATOM 1302 C C . PRO A 1 172 ? -7.563 -13.402 23.444 1.00 46.03 172 PRO A C 1
ATOM 1304 O O . PRO A 1 172 ? -7.630 -14.553 23.018 1.00 46.03 172 PRO A O 1
ATOM 1307 N N . ASP A 1 173 ? -6.516 -12.938 24.130 1.00 45.91 173 ASP A N 1
ATOM 1308 C CA . ASP A 1 173 ? -5.306 -13.709 24.476 1.00 45.91 173 ASP A CA 1
ATOM 1309 C C . ASP A 1 173 ? -5.561 -14.866 25.471 1.00 45.91 173 ASP A C 1
ATOM 1311 O O . ASP A 1 173 ? -4.624 -15.486 25.968 1.00 45.91 173 ASP A O 1
ATOM 1315 N N . GLU A 1 174 ? -6.819 -15.186 25.779 1.00 35.84 174 GLU A N 1
ATOM 1316 C CA . GLU A 1 174 ? -7.186 -16.182 26.785 1.00 35.84 174 GLU A CA 1
ATOM 1317 C C . GLU A 1 174 ? -7.827 -17.422 26.136 1.00 35.84 174 GLU A C 1
ATOM 1319 O O . GLU A 1 174 ? -9.036 -17.463 25.885 1.00 35.84 174 GLU A O 1
ATOM 1324 N N . LEU A 1 175 ? -6.998 -18.446 25.894 1.00 37.81 175 LEU A N 1
ATOM 1325 C CA . LEU A 1 175 ? -7.398 -19.860 25.859 1.00 37.81 175 LEU A CA 1
ATOM 1326 C C . LEU A 1 175 ? -6.616 -20.643 26.915 1.00 37.81 175 LEU A C 1
ATOM 1328 O O . LEU A 1 175 ? -5.366 -20.561 26.899 1.00 37.81 175 LEU A O 1
#

Organism: NCBI:txid1034831

Foldseek 3Di:
DDDDDDDDDDDDDDDDDDDDDDDDDDDDDDDPDDDDDDDDPDDPPPVPPDPPPDDDDPDLPVLVVLLVVLLVVLVVLLVVLVVDPADDPVNLVVLLVSLVVSLVSLVSQLSLLVVADPVLSVVSNVLSVVLSVLSVVLNVCSVVVPSVVNSVSSVVSSVSSVVSVVSSPPDDPDD